Protein AF-A0A6N8HCN2-F1 (afdb_monomer)

Sequence (81 aa):
MKLKSSQLIKLNVRYAVHENELYFDVLEIKDLFPEKKFPPDKIKSLPIGGVFVNTIRAEDIEDMTDFDKTMVQFMKAKPDK

Structure (mmCIF, N/CA/C/O backbone):
data_AF-A0A6N8HCN2-F1
#
_entry.id   AF-A0A6N8HCN2-F1
#
loop_
_atom_site.group_PDB
_atom_site.id
_atom_site.type_symbol
_atom_site.label_atom_id
_atom_site.label_alt_id
_atom_site.label_comp_id
_atom_site.label_asym_id
_atom_site.label_entity_id
_atom_site.label_seq_id
_atom_site.pdbx_PDB_ins_code
_atom_site.Cartn_x
_atom_site.Cartn_y
_atom_site.Cartn_z
_atom_site.occupancy
_atom_site.B_iso_or_equiv
_atom_site.auth_seq_id
_atom_site.auth_comp_id
_atom_site.auth_asym_id
_atom_site.auth_atom_id
_atom_site.pdbx_PDB_model_num
ATOM 1 N N . MET A 1 1 ? -0.459 -1.680 15.087 1.00 68.81 1 MET A N 1
ATOM 2 C CA . MET A 1 1 ? 0.627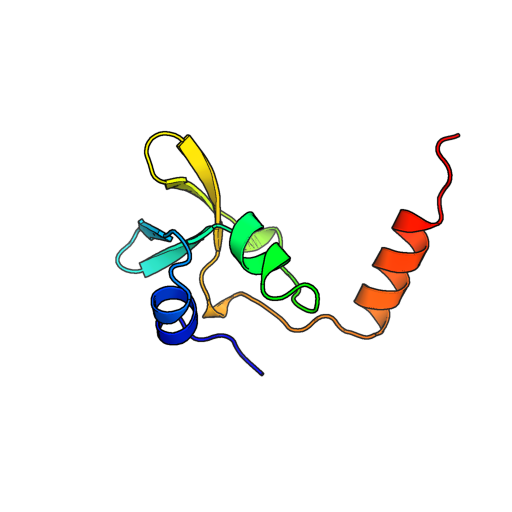 -2.660 14.812 1.00 68.81 1 MET A CA 1
ATOM 3 C C . MET A 1 1 ? 1.216 -2.357 13.443 1.00 68.81 1 MET A C 1
ATOM 5 O O . MET A 1 1 ? 0.456 -2.249 12.485 1.00 68.81 1 MET A O 1
ATOM 9 N N . LYS A 1 2 ? 2.545 -2.215 13.340 1.00 82.56 2 LYS A N 1
ATOM 10 C CA . LYS A 1 2 ? 3.218 -1.838 12.085 1.00 82.56 2 LYS A CA 1
ATOM 11 C C . LYS A 1 2 ? 3.208 -2.998 11.082 1.00 82.56 2 LYS A C 1
ATOM 13 O O . LYS A 1 2 ? 3.542 -4.125 11.456 1.00 82.56 2 LYS A O 1
ATOM 18 N N . LEU A 1 3 ? 2.818 -2.730 9.835 1.00 88.06 3 LEU A N 1
ATOM 19 C CA . LEU A 1 3 ? 2.858 -3.731 8.767 1.00 88.06 3 LEU A CA 1
ATOM 20 C C . LEU A 1 3 ? 4.312 -4.049 8.402 1.00 88.06 3 LEU A C 1
ATOM 22 O O . LEU A 1 3 ? 5.180 -3.179 8.410 1.00 88.06 3 LEU A O 1
ATOM 26 N N . LYS A 1 4 ? 4.583 -5.321 8.098 1.00 92.69 4 LYS A N 1
ATOM 27 C CA . LYS A 1 4 ? 5.903 -5.787 7.656 1.00 92.69 4 LYS A CA 1
ATOM 28 C C . LYS A 1 4 ? 5.849 -6.163 6.182 1.00 92.69 4 LYS A C 1
ATOM 30 O O . LYS A 1 4 ? 4.897 -6.813 5.756 1.00 92.69 4 LYS A O 1
ATOM 35 N N . SER A 1 5 ? 6.912 -5.872 5.435 1.00 93.25 5 SER A N 1
ATOM 36 C CA . SER A 1 5 ? 7.032 -6.254 4.019 1.00 93.25 5 SER A CA 1
ATOM 37 C C . SER A 1 5 ? 6.817 -7.756 3.807 1.00 93.25 5 SER A C 1
ATOM 39 O O . SER A 1 5 ? 6.124 -8.162 2.883 1.00 93.25 5 SER A O 1
ATOM 41 N N . SER A 1 6 ? 7.319 -8.595 4.720 1.00 94.00 6 SER A N 1
ATOM 42 C CA . SER A 1 6 ? 7.124 -10.050 4.668 1.00 94.00 6 SER A CA 1
ATOM 43 C C . SER A 1 6 ? 5.660 -10.487 4.782 1.00 94.00 6 SER A C 1
ATOM 45 O O . SER A 1 6 ? 5.298 -11.526 4.238 1.00 94.00 6 SER A O 1
ATOM 47 N N . GLN A 1 7 ? 4.811 -9.716 5.465 1.00 93.81 7 GLN A N 1
ATOM 48 C CA . GLN A 1 7 ? 3.376 -9.986 5.547 1.00 93.81 7 GLN A CA 1
ATOM 49 C C . GLN A 1 7 ? 2.681 -9.646 4.226 1.00 93.81 7 GLN A C 1
ATOM 51 O O . GLN A 1 7 ? 1.885 -10.444 3.747 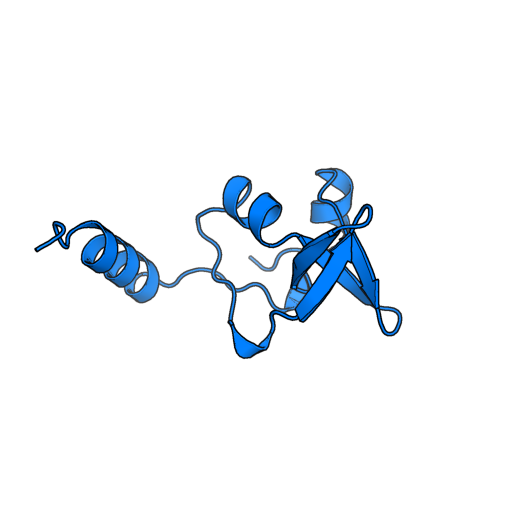1.00 93.81 7 GLN A O 1
ATOM 56 N N . LEU A 1 8 ? 3.024 -8.510 3.614 1.00 94.00 8 LEU A N 1
ATOM 57 C CA . LEU A 1 8 ? 2.460 -8.094 2.326 1.00 94.00 8 LEU A CA 1
ATOM 58 C C . LEU A 1 8 ? 2.861 -9.050 1.193 1.00 94.00 8 LEU A C 1
ATOM 60 O O . LEU A 1 8 ? 2.018 -9.426 0.386 1.00 94.00 8 LEU A O 1
ATOM 64 N N . ILE A 1 9 ? 4.108 -9.537 1.204 1.00 94.44 9 ILE A N 1
ATOM 65 C CA . ILE A 1 9 ? 4.576 -10.576 0.271 1.00 94.44 9 ILE A CA 1
ATOM 66 C C . ILE A 1 9 ? 3.773 -11.873 0.446 1.00 94.44 9 ILE A C 1
ATOM 68 O O . ILE A 1 9 ? 3.337 -12.462 -0.537 1.00 94.44 9 ILE A O 1
ATOM 72 N N . LYS A 1 10 ? 3.535 -12.319 1.689 1.00 95.00 10 L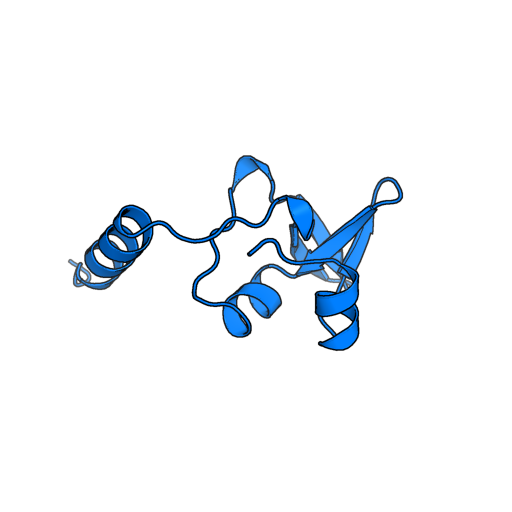YS A N 1
ATOM 73 C CA . LYS A 1 10 ? 2.729 -13.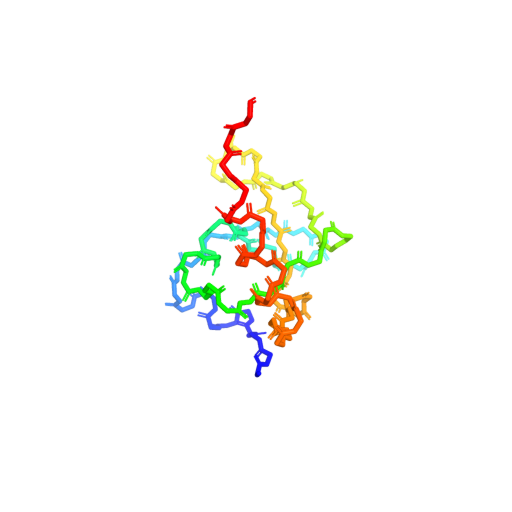526 1.962 1.00 95.00 10 LYS A CA 1
ATOM 74 C C . LYS A 1 10 ? 1.275 -13.393 1.508 1.00 95.00 10 LYS A C 1
ATOM 76 O O . LYS A 1 10 ? 0.665 -14.397 1.162 1.00 95.00 10 LYS A O 1
ATOM 81 N N . LEU A 1 11 ? 0.737 -12.176 1.524 1.00 94.44 11 LEU A N 1
ATOM 82 C CA . LEU A 1 11 ? -0.604 -11.850 1.032 1.00 94.44 11 LEU A CA 1
ATOM 83 C C . LEU A 1 11 ? -0.638 -11.598 -0.482 1.00 94.44 11 LEU A C 1
ATOM 85 O O . LEU A 1 11 ? -1.684 -11.235 -1.007 1.00 94.44 11 LEU A O 1
ATOM 89 N N . ASN A 1 12 ? 0.484 -11.812 -1.176 1.00 94.88 12 ASN A N 1
ATOM 90 C CA . ASN A 1 12 ? 0.622 -11.647 -2.618 1.00 94.88 12 ASN A CA 1
ATOM 91 C C . ASN A 1 12 ? 0.285 -10.228 -3.117 1.00 94.88 12 ASN A C 1
ATOM 93 O O . ASN A 1 12 ? -0.195 -10.062 -4.236 1.00 94.88 12 ASN A O 1
ATOM 97 N N . VAL A 1 13 ? 0.550 -9.210 -2.291 1.00 95.62 13 VAL A N 1
ATOM 98 C CA . VAL A 1 13 ? 0.414 -7.804 -2.691 1.00 95.62 13 VAL A CA 1
ATOM 99 C C . VAL A 1 13 ? 1.483 -7.481 -3.724 1.00 95.62 13 VAL A C 1
ATOM 101 O O . VAL A 1 13 ? 2.670 -7.752 -3.504 1.00 95.62 13 VAL A O 1
ATOM 104 N N . ARG A 1 14 ? 1.081 -6.876 -4.842 1.00 95.62 14 ARG A N 1
ATOM 105 C CA . ARG A 1 14 ? 2.020 -6.486 -5.893 1.00 95.62 14 ARG A CA 1
ATOM 106 C C . ARG A 1 14 ? 2.976 -5.404 -5.395 1.00 95.62 14 ARG A C 1
ATOM 108 O O . ARG A 1 14 ? 2.595 -4.495 -4.655 1.00 95.62 14 ARG A O 1
ATOM 115 N N . TYR A 1 15 ? 4.230 -5.489 -5.830 1.00 96.00 15 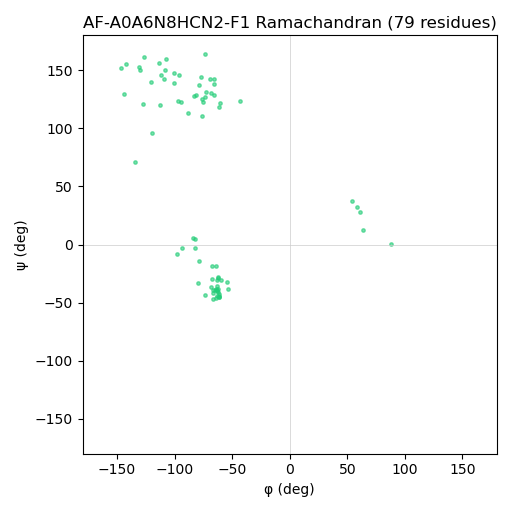TYR A N 1
ATOM 116 C CA . TYR A 1 15 ? 5.265 -4.537 -5.449 1.00 96.00 15 TYR A CA 1
ATOM 117 C C . TYR A 1 15 ? 6.220 -4.212 -6.599 1.00 96.00 15 TYR A C 1
ATOM 119 O O . TYR A 1 15 ? 6.421 -5.010 -7.514 1.00 96.00 15 TYR A O 1
ATOM 127 N N . ALA A 1 16 ? 6.829 -3.034 -6.516 1.00 95.38 16 ALA A N 1
ATOM 128 C CA . ALA A 1 16 ? 7.978 -2.610 -7.299 1.00 95.38 16 ALA A CA 1
ATOM 129 C C . ALA A 1 16 ? 9.221 -2.568 -6.401 1.00 95.38 16 ALA A C 1
ATOM 131 O O . ALA A 1 16 ? 9.130 -2.302 -5.200 1.00 95.38 16 ALA A O 1
ATOM 132 N N . VAL A 1 17 ? 10.390 -2.808 -6.994 1.00 94.75 17 VAL A N 1
ATOM 133 C CA . VAL A 1 17 ? 11.680 -2.575 -6.335 1.00 94.75 17 VAL A CA 1
ATOM 134 C C . VAL A 1 17 ? 12.190 -1.213 -6.785 1.00 94.75 17 VAL A C 1
ATOM 136 O O . VAL A 1 17 ? 12.326 -0.972 -7.984 1.00 94.75 17 VAL A O 1
ATOM 139 N N . HIS A 1 18 ? 12.471 -0.322 -5.842 1.00 93.75 18 HIS A N 1
ATOM 140 C CA . HIS A 1 18 ? 12.988 1.013 -6.123 1.00 93.75 18 HIS A CA 1
ATOM 141 C C . HIS A 1 18 ? 13.988 1.404 -5.038 1.00 93.75 18 HIS A C 1
ATOM 143 O O . HIS A 1 18 ? 13.692 1.259 -3.858 1.00 93.75 18 HIS A O 1
ATOM 149 N N . GLU A 1 19 ? 15.183 1.852 -5.438 1.00 93.12 19 GLU A N 1
ATOM 150 C CA . GLU A 1 19 ? 16.261 2.243 -4.510 1.00 93.12 19 GLU A CA 1
ATOM 151 C C . GLU A 1 19 ? 16.627 1.139 -3.488 1.00 93.12 19 GLU A C 1
ATOM 153 O O . GLU A 1 19 ? 16.927 1.417 -2.334 1.00 93.12 19 GLU A O 1
ATOM 158 N N . ASN A 1 20 ? 16.614 -0.131 -3.918 1.00 92.75 20 ASN A N 1
ATOM 159 C CA . ASN A 1 20 ? 16.799 -1.334 -3.083 1.00 92.75 20 ASN A CA 1
ATOM 160 C C . ASN A 1 20 ? 15.712 -1.576 -2.019 1.00 92.75 20 ASN A C 1
ATOM 162 O O . ASN A 1 20 ? 15.868 -2.460 -1.175 1.00 92.75 20 ASN A O 1
ATOM 166 N N . GLU A 1 21 ? 14.591 -0.862 -2.085 1.00 94.12 21 GLU A N 1
ATOM 167 C CA . GLU A 1 21 ? 13.450 -1.043 -1.195 1.00 94.12 21 GLU A CA 1
ATOM 168 C C . GLU A 1 21 ? 12.215 -1.567 -1.936 1.00 94.12 21 GLU A C 1
ATOM 170 O O . GLU A 1 21 ? 12.064 -1.413 -3.151 1.00 94.12 21 GLU A O 1
ATOM 175 N N . LEU A 1 22 ? 11.323 -2.217 -1.183 1.00 95.56 22 LEU A N 1
ATOM 176 C CA . LEU A 1 22 ? 10.061 -2.745 -1.696 1.00 95.56 22 LEU A CA 1
ATOM 177 C C . LEU A 1 22 ? 8.937 -1.734 -1.483 1.00 95.56 22 LEU A C 1
ATOM 179 O O . LEU A 1 22 ? 8.622 -1.364 -0.349 1.00 95.56 22 LEU A O 1
ATOM 183 N N . TYR A 1 23 ? 8.303 -1.358 -2.584 1.00 97.25 23 TYR A N 1
ATOM 184 C CA . TYR A 1 23 ? 7.156 -0.465 -2.627 1.00 97.25 23 TYR A CA 1
ATOM 185 C C . TYR A 1 23 ? 5.926 -1.242 -3.085 1.00 97.25 23 TYR A C 1
ATOM 187 O O . TYR A 1 23 ? 5.913 -1.791 -4.180 1.00 97.25 23 TYR A O 1
ATOM 195 N N . PHE A 1 24 ? 4.898 -1.295 -2.248 1.00 97.00 24 PHE A N 1
ATOM 196 C CA . PHE A 1 24 ? 3.702 -2.114 -2.441 1.00 97.00 24 PHE A CA 1
ATOM 197 C C . PHE A 1 24 ? 2.537 -1.274 -2.969 1.00 97.00 24 PHE A C 1
ATOM 199 O O . PHE A 1 24 ? 2.438 -0.096 -2.622 1.00 97.00 24 PHE A O 1
ATOM 206 N N . ASP A 1 25 ? 1.657 -1.868 -3.780 1.00 96.62 25 ASP A N 1
ATOM 207 C CA . ASP A 1 25 ? 0.471 -1.202 -4.339 1.00 96.62 25 ASP A CA 1
ATOM 208 C C . ASP A 1 25 ? -0.484 -0.733 -3.226 1.00 96.62 25 ASP A C 1
ATOM 210 O O . ASP A 1 25 ? -1.018 -1.526 -2.451 1.00 96.62 25 ASP A O 1
ATOM 214 N N . VAL A 1 26 ? -0.709 0.579 -3.146 1.00 95.75 26 VAL A N 1
ATOM 215 C CA . VAL A 1 26 ? -1.552 1.206 -2.121 1.00 95.75 26 VAL A CA 1
ATOM 216 C C . VAL A 1 26 ? -3.005 0.745 -2.218 1.00 95.75 26 VAL A C 1
ATOM 218 O O . VAL A 1 26 ? -3.657 0.633 -1.182 1.00 95.75 26 VAL A O 1
ATOM 221 N N . LEU A 1 27 ? -3.531 0.504 -3.424 1.00 94.50 27 LEU A N 1
ATOM 222 C CA . LEU A 1 27 ? -4.929 0.095 -3.591 1.00 94.50 27 LEU A CA 1
ATOM 223 C C . LEU A 1 27 ? -5.163 -1.295 -2.996 1.00 94.50 27 LEU A C 1
ATOM 225 O O . LEU A 1 27 ? -6.067 -1.464 -2.185 1.00 94.50 27 LEU A O 1
ATOM 229 N N . GLU A 1 28 ? -4.282 -2.249 -3.293 1.00 95.31 28 GLU A N 1
ATOM 230 C CA . GLU A 1 28 ? -4.389 -3.609 -2.751 1.00 95.31 28 GLU A CA 1
ATOM 231 C C . GLU A 1 28 ? -4.233 -3.641 -1.230 1.00 95.31 28 GLU A C 1
ATOM 233 O O . GLU A 1 28 ? -4.947 -4.365 -0.537 1.00 95.31 28 GLU A O 1
ATOM 238 N N . ILE A 1 29 ? -3.329 -2.824 -0.681 1.00 94.25 29 ILE A N 1
ATOM 239 C CA . ILE A 1 29 ? -3.170 -2.736 0.774 1.00 94.25 29 ILE A CA 1
ATOM 240 C C . ILE A 1 29 ? -4.416 -2.114 1.417 1.00 94.25 29 ILE A C 1
ATOM 242 O O . ILE A 1 29 ? -4.813 -2.566 2.486 1.00 94.25 29 ILE A O 1
ATOM 246 N N . LYS A 1 30 ? -5.040 -1.101 0.801 1.00 92.62 30 LYS A N 1
ATOM 247 C CA . LYS A 1 30 ? -6.280 -0.490 1.313 1.00 92.62 30 LYS A CA 1
ATOM 248 C C . LYS A 1 30 ? -7.437 -1.480 1.363 1.00 92.62 30 LYS A C 1
ATOM 250 O O . LYS A 1 30 ? -8.199 -1.448 2.325 1.00 92.62 30 LYS A O 1
ATOM 255 N N . ASP A 1 31 ? -7.543 -2.349 0.364 1.00 92.44 31 ASP A N 1
ATOM 256 C CA . ASP A 1 31 ? -8.583 -3.378 0.320 1.00 92.44 31 ASP A CA 1
ATOM 257 C C . ASP A 1 31 ? -8.372 -4.445 1.408 1.00 92.44 31 ASP A C 1
ATOM 259 O O . ASP A 1 31 ? -9.333 -4.907 2.021 1.00 92.44 31 ASP A O 1
ATOM 263 N N . LEU A 1 32 ? -7.114 -4.802 1.694 1.00 92.81 32 LEU A N 1
ATOM 264 C CA . LEU A 1 32 ? -6.760 -5.775 2.736 1.00 92.81 32 LEU A CA 1
ATOM 265 C C . LEU A 1 32 ? -6.775 -5.194 4.160 1.00 92.81 32 LEU A C 1
ATOM 267 O O . LEU A 1 32 ? -7.072 -5.916 5.110 1.00 92.81 32 LEU A O 1
ATOM 271 N N . PHE A 1 33 ? -6.422 -3.917 4.314 1.00 91.69 33 PHE A N 1
ATOM 272 C CA . PHE A 1 33 ? -6.264 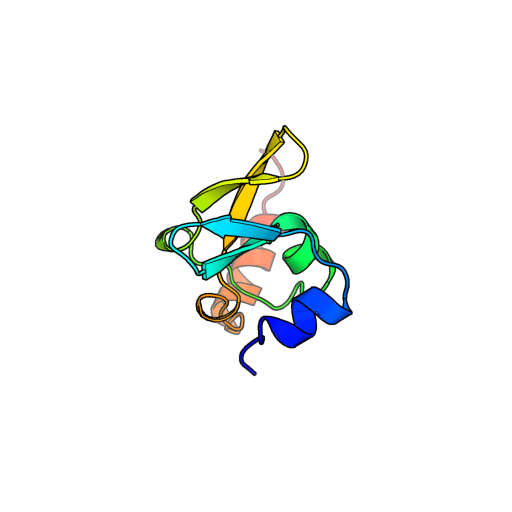-3.231 5.598 1.00 91.69 33 PHE A CA 1
ATOM 273 C C . PHE A 1 33 ? -6.946 -1.851 5.577 1.00 91.69 33 PHE A C 1
ATOM 275 O O . PHE A 1 33 ? -6.270 -0.813 5.567 1.00 91.69 33 PHE A O 1
ATOM 282 N N . PRO A 1 34 ? -8.288 -1.807 5.576 1.00 88.19 34 PRO A N 1
ATOM 283 C CA . PRO A 1 34 ? -9.051 -0.561 5.492 1.00 88.19 34 PRO A CA 1
ATOM 284 C C . PRO A 1 34 ? -8.849 0.372 6.697 1.00 88.19 34 PRO A C 1
ATOM 286 O O . PRO A 1 34 ? -9.131 1.564 6.610 1.00 88.19 34 PRO A O 1
ATOM 289 N N . GLU A 1 35 ? -8.355 -0.142 7.824 1.00 87.81 35 GLU A N 1
ATOM 290 C CA . GLU A 1 35 ? -8.037 0.615 9.038 1.00 87.81 35 GLU A CA 1
ATOM 291 C C . GLU A 1 35 ? -6.662 1.306 9.015 1.00 87.81 35 GLU A C 1
ATOM 293 O O . GLU A 1 35 ? -6.236 1.887 10.021 1.00 87.81 35 GLU A O 1
ATOM 298 N N . LYS A 1 36 ? -5.940 1.234 7.892 1.00 89.38 36 LYS A N 1
ATOM 299 C CA . LYS A 1 36 ? -4.612 1.832 7.735 1.00 89.38 36 LYS A CA 1
ATOM 300 C C . LYS A 1 36 ? -4.670 3.199 7.076 1.00 89.38 36 LYS A C 1
ATOM 302 O O . LYS A 1 36 ? -5.470 3.474 6.183 1.00 89.38 36 LYS A O 1
ATOM 307 N N . LYS A 1 37 ? -3.761 4.060 7.514 1.00 89.88 37 LYS A N 1
ATOM 308 C CA . LYS A 1 37 ? -3.527 5.388 6.970 1.00 89.88 37 LYS A CA 1
ATOM 309 C C . LYS A 1 37 ? -2.305 5.354 6.062 1.00 89.88 37 LYS A C 1
ATOM 311 O O . LYS A 1 37 ? -1.288 4.741 6.376 1.00 89.88 37 LYS A O 1
ATOM 316 N N . PHE A 1 38 ? -2.426 6.052 4.939 1.00 92.50 38 PHE A N 1
ATOM 317 C CA . PHE A 1 38 ? -1.407 6.135 3.899 1.00 92.50 38 PHE A CA 1
ATOM 318 C C . PHE A 1 38 ? -0.998 7.604 3.757 1.00 92.50 38 PHE A C 1
ATOM 320 O O . PHE A 1 38 ? -1.726 8.359 3.102 1.00 92.50 38 PHE A O 1
ATOM 327 N N . PRO A 1 39 ? 0.095 8.038 4.410 1.00 91.00 39 PRO A N 1
ATOM 328 C CA . PRO A 1 39 ? 0.559 9.419 4.347 1.00 91.00 39 PRO A CA 1
ATOM 329 C C . PRO A 1 39 ? 0.906 9.814 2.899 1.00 91.00 39 PRO A C 1
ATOM 331 O O . PRO A 1 39 ? 1.733 9.144 2.277 1.00 91.00 39 PRO A O 1
ATOM 334 N N . PRO A 1 40 ? 0.282 10.862 2.322 1.00 89.75 40 PRO A N 1
ATOM 335 C CA . PRO A 1 40 ? 0.495 11.228 0.920 1.00 89.75 40 PRO A CA 1
ATOM 336 C C . PRO A 1 40 ? 1.949 11.569 0.576 1.00 89.75 40 PRO A C 1
ATOM 338 O O . PRO A 1 40 ? 2.386 11.312 -0.539 1.00 89.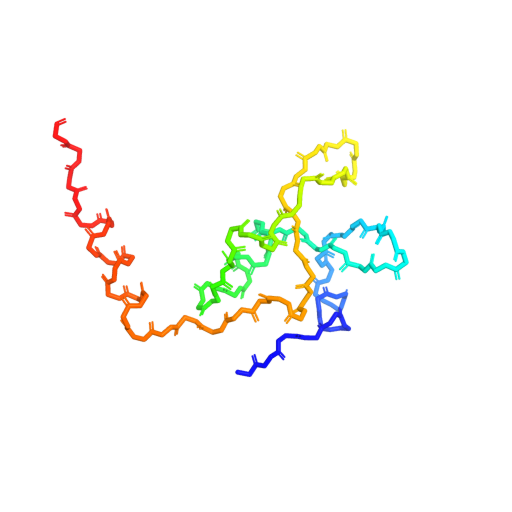75 40 PRO A O 1
ATOM 341 N N . ASP A 1 41 ? 2.707 12.102 1.536 1.00 92.69 41 ASP A N 1
ATOM 342 C CA . ASP A 1 41 ? 4.131 12.433 1.414 1.00 92.69 41 ASP A CA 1
ATOM 343 C C . ASP A 1 41 ? 5.038 11.198 1.275 1.00 92.69 41 ASP A C 1
ATOM 345 O O . ASP A 1 41 ? 6.170 11.309 0.807 1.00 92.69 41 ASP A O 1
ATOM 349 N N . LYS A 1 42 ? 4.540 10.015 1.653 1.00 93.12 42 LYS A N 1
ATOM 350 C CA . LYS A 1 42 ? 5.256 8.735 1.567 1.00 93.12 42 LYS A CA 1
ATOM 351 C C . LYS A 1 42 ? 4.887 7.915 0.333 1.00 93.12 42 LYS A C 1
ATOM 353 O O . LYS A 1 42 ? 5.520 6.893 0.066 1.00 93.12 42 LYS A O 1
ATOM 358 N N . ILE A 1 43 ? 3.867 8.338 -0.413 1.00 95.50 43 ILE A N 1
ATOM 359 C CA . ILE A 1 43 ? 3.396 7.635 -1.606 1.00 95.50 43 ILE A CA 1
ATOM 360 C C . ILE A 1 43 ? 4.258 8.036 -2.804 1.00 95.50 43 ILE A C 1
ATOM 362 O O . ILE A 1 43 ? 4.399 9.214 -3.124 1.00 95.50 43 ILE A O 1
ATOM 366 N N . LYS A 1 44 ? 4.793 7.036 -3.509 1.00 94.88 44 LYS A N 1
ATOM 367 C CA . LYS A 1 44 ? 5.488 7.202 -4.792 1.00 94.88 44 LYS A CA 1
ATOM 368 C C . LYS A 1 44 ? 4.664 6.577 -5.915 1.00 94.88 44 LYS A C 1
ATOM 370 O O . LYS A 1 44 ? 4.039 5.536 -5.721 1.00 94.88 44 LYS A O 1
ATOM 375 N N . SER A 1 45 ? 4.696 7.168 -7.107 1.00 96.56 45 SER A N 1
ATOM 376 C CA . SER A 1 45 ? 4.147 6.521 -8.303 1.00 96.56 45 SER A CA 1
ATOM 377 C C . SER A 1 45 ? 5.232 5.673 -8.958 1.00 96.56 45 SER A C 1
ATOM 379 O O . SER A 1 45 ? 6.231 6.214 -9.431 1.00 96.56 45 SER A O 1
ATOM 381 N N . LEU A 1 46 ? 5.064 4.350 -8.945 1.00 95.88 46 LEU A N 1
ATOM 382 C CA . LEU A 1 46 ? 6.038 3.402 -9.488 1.00 95.88 46 LEU A CA 1
ATOM 383 C C . LEU A 1 46 ? 5.358 2.406 -10.438 1.00 95.88 46 LEU A C 1
ATOM 385 O O . LEU A 1 46 ? 4.176 2.096 -10.264 1.00 95.88 46 LEU A O 1
ATOM 389 N N . PRO A 1 47 ? 6.081 1.901 -11.454 1.00 95.62 47 PRO A N 1
ATOM 390 C CA . PRO A 1 47 ? 5.527 0.944 -12.398 1.00 95.62 47 PRO A CA 1
ATOM 391 C C . PRO A 1 47 ? 5.431 -0.457 -11.777 1.00 95.62 47 PRO A C 1
ATOM 393 O O . PRO A 1 47 ? 6.432 -1.031 -11.349 1.00 95.62 47 PRO A O 1
ATOM 396 N N . ILE A 1 48 ? 4.231 -1.038 -11.794 1.00 92.94 48 ILE A N 1
ATOM 397 C CA . ILE A 1 48 ? 3.954 -2.430 -11.423 1.00 92.94 48 ILE A CA 1
ATOM 398 C C . ILE A 1 48 ? 3.184 -3.076 -12.578 1.00 92.94 48 ILE A C 1
ATOM 400 O O . ILE A 1 48 ? 2.115 -2.609 -12.964 1.00 92.94 48 ILE A O 1
ATOM 404 N N . GLY A 1 49 ? 3.722 -4.155 -13.157 1.00 86.25 49 GLY A N 1
ATOM 405 C CA . GLY A 1 49 ? 3.054 -4.874 -14.252 1.00 86.25 49 GLY A CA 1
ATOM 406 C C . GLY A 1 49 ? 2.813 -4.030 -15.513 1.00 86.25 49 GLY A C 1
ATOM 407 O O . GLY A 1 49 ? 1.853 -4.275 -16.234 1.00 86.25 49 GLY A O 1
ATOM 408 N N . GLY A 1 50 ? 3.654 -3.020 -15.766 1.00 89.19 50 GLY A N 1
ATOM 409 C CA . GLY A 1 50 ? 3.548 -2.137 -16.936 1.00 89.19 50 GLY A CA 1
ATOM 410 C C . GLY A 1 50 ? 2.647 -0.912 -16.753 1.00 89.19 50 GLY A C 1
ATOM 411 O O . GLY A 1 50 ? 2.541 -0.109 -17.676 1.00 89.19 50 GLY A O 1
ATOM 412 N N . VAL A 1 51 ? 2.038 -0.728 -15.577 1.00 92.88 51 VAL A N 1
ATOM 413 C CA . VAL A 1 51 ? 1.196 0.436 -15.263 1.00 92.88 51 VAL A CA 1
ATOM 414 C C . VAL A 1 51 ? 1.772 1.178 -14.060 1.00 92.88 51 VAL A C 1
ATOM 416 O O . VAL A 1 51 ? 2.233 0.556 -13.105 1.00 92.88 51 VAL A O 1
ATOM 419 N N . PHE A 1 52 ? 1.755 2.510 -14.099 1.00 94.75 52 PHE A N 1
ATOM 420 C CA . PHE A 1 52 ? 2.112 3.328 -12.943 1.00 94.75 52 PHE A CA 1
ATOM 421 C C . PHE A 1 52 ? 0.977 3.305 -11.925 1.00 94.75 52 PHE A C 1
ATOM 42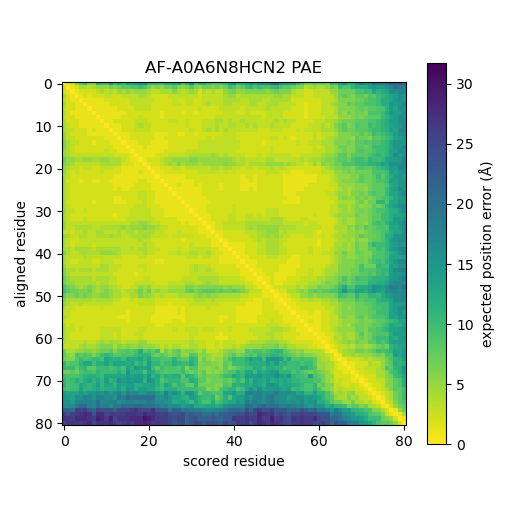3 O O . PHE A 1 52 ? -0.154 3.673 -12.237 1.00 94.75 52 PHE A O 1
ATOM 430 N N . VAL A 1 53 ? 1.292 2.885 -10.704 1.00 95.81 53 VAL A N 1
ATOM 431 C CA . VAL A 1 53 ? 0.343 2.830 -9.591 1.00 95.81 53 VAL A CA 1
ATOM 432 C C . VAL A 1 53 ? 0.904 3.575 -8.389 1.00 95.81 53 VAL A C 1
ATOM 434 O O . VAL A 1 53 ? 2.105 3.843 -8.300 1.00 95.81 53 VAL A O 1
ATOM 437 N N . ASN A 1 54 ? 0.025 3.944 -7.463 1.00 97.19 54 ASN A N 1
ATOM 438 C CA . ASN A 1 54 ? 0.440 4.526 -6.194 1.00 97.19 54 ASN A CA 1
ATOM 439 C C . ASN A 1 54 ? 1.026 3.428 -5.315 1.00 97.19 54 ASN A C 1
ATOM 441 O O . ASN A 1 54 ? 0.381 2.411 -5.074 1.00 97.19 54 ASN A O 1
ATOM 445 N N . THR A 1 55 ? 2.235 3.648 -4.821 1.00 96.94 55 THR A N 1
ATOM 446 C CA . THR A 1 55 ? 2.986 2.665 -4.046 1.00 96.94 55 THR A CA 1
ATOM 447 C C . THR A 1 55 ? 3.541 3.261 -2.762 1.00 96.94 55 THR A C 1
ATOM 449 O O . THR A 1 55 ? 3.782 4.466 -2.677 1.00 96.94 55 THR A O 1
ATOM 452 N N . ILE A 1 56 ? 3.740 2.422 -1.749 1.00 97.00 56 ILE A N 1
ATOM 453 C CA . ILE A 1 56 ? 4.242 2.830 -0.433 1.00 97.00 56 ILE A CA 1
ATOM 454 C C . ILE A 1 56 ? 5.108 1.726 0.178 1.00 97.00 56 ILE A C 1
ATOM 456 O O . ILE A 1 56 ? 4.902 0.540 -0.090 1.00 97.00 56 ILE A O 1
ATOM 460 N N . ARG A 1 57 ? 6.071 2.090 1.028 1.00 96.50 57 ARG A N 1
ATOM 461 C CA . ARG A 1 57 ? 6.823 1.102 1.810 1.00 96.50 57 ARG A CA 1
ATOM 462 C C . ARG A 1 57 ? 5.967 0.617 2.971 1.00 96.50 57 ARG A C 1
ATOM 464 O O . ARG A 1 57 ? 5.264 1.402 3.600 1.00 96.50 57 ARG A O 1
ATOM 471 N N . ALA A 1 58 ? 6.081 -0.664 3.318 1.00 93.81 58 ALA A N 1
ATOM 472 C CA . ALA A 1 58 ? 5.330 -1.240 4.438 1.00 93.81 58 ALA A CA 1
ATOM 473 C C . ALA A 1 58 ? 5.545 -0.468 5.753 1.00 93.81 58 ALA A C 1
ATOM 475 O O . ALA A 1 58 ? 4.645 -0.370 6.585 1.00 93.81 58 ALA A O 1
ATOM 476 N N . GLU A 1 59 ? 6.745 0.090 5.928 1.00 92.44 59 GLU A N 1
ATOM 477 C CA . GLU A 1 59 ? 7.123 0.813 7.132 1.00 92.44 59 GLU A CA 1
ATOM 478 C C . GLU A 1 59 ? 6.588 2.247 7.234 1.00 92.44 59 GLU A C 1
ATOM 480 O O . GLU A 1 59 ? 6.632 2.825 8.318 1.00 92.44 59 GLU A O 1
ATOM 485 N N . ASP A 1 60 ? 6.092 2.816 6.141 1.00 93.56 60 ASP A N 1
ATOM 486 C CA . ASP A 1 60 ? 5.513 4.162 6.124 1.00 93.56 60 ASP A CA 1
ATOM 487 C C . ASP A 1 60 ? 3.988 4.131 6.334 1.00 93.56 60 ASP A C 1
ATOM 489 O O . ASP A 1 60 ? 3.342 5.175 6.388 1.00 93.56 60 ASP A O 1
ATOM 493 N N . ILE A 1 61 ? 3.394 2.937 6.442 1.00 92.69 61 ILE A N 1
ATOM 494 C CA . ILE A 1 61 ? 1.960 2.766 6.674 1.00 92.69 61 ILE A CA 1
ATOM 495 C C . ILE A 1 61 ? 1.662 2.924 8.164 1.00 92.69 61 ILE A C 1
ATOM 497 O O . ILE A 1 61 ? 2.240 2.238 9.015 1.00 92.69 61 ILE A O 1
ATOM 501 N N . GLU A 1 62 ? 0.698 3.786 8.464 1.00 90.75 62 GLU A N 1
ATOM 502 C CA . GLU A 1 62 ? 0.296 4.133 9.823 1.00 90.75 62 GLU A CA 1
ATOM 503 C C . GLU A 1 62 ? -1.065 3.515 10.176 1.00 90.75 62 GLU A C 1
ATOM 505 O O . GLU A 1 62 ? -1.846 3.125 9.307 1.00 90.75 62 GLU A O 1
ATOM 510 N N . ASP A 1 63 ? -1.360 3.397 11.469 1.00 87.31 63 ASP A N 1
ATOM 511 C CA . ASP A 1 63 ? -2.705 3.045 11.935 1.00 87.31 63 ASP A CA 1
ATOM 512 C C . ASP A 1 63 ? -3.598 4.297 11.871 1.00 87.31 63 ASP A C 1
ATOM 514 O O . ASP A 1 63 ? -3.168 5.381 12.270 1.00 87.31 63 ASP A O 1
ATOM 518 N N . MET A 1 64 ? -4.843 4.178 11.393 1.00 84.25 64 MET A N 1
ATOM 519 C CA . MET A 1 64 ? -5.789 5.296 11.479 1.00 84.25 64 MET A CA 1
ATOM 520 C C . MET A 1 64 ? -6.122 5.599 12.941 1.00 84.25 64 MET A C 1
ATOM 522 O O . MET A 1 64 ? -6.563 4.722 13.690 1.00 84.25 64 MET A O 1
ATOM 526 N N . THR A 1 65 ? -5.987 6.864 13.330 1.00 83.31 65 THR A N 1
ATOM 527 C CA . THR A 1 65 ? -6.472 7.344 14.627 1.00 83.31 65 THR A CA 1
ATOM 528 C C . THR A 1 65 ? -7.999 7.450 14.622 1.00 83.31 65 THR A C 1
ATOM 530 O O . THR A 1 65 ? -8.637 7.474 13.566 1.00 83.31 65 THR A O 1
ATOM 533 N N . ASP A 1 66 ? -8.622 7.556 15.797 1.00 78.00 66 ASP A N 1
ATOM 534 C CA . ASP A 1 66 ? -10.075 7.760 15.877 1.00 78.00 66 ASP A CA 1
ATOM 535 C C . ASP A 1 66 ? -10.514 9.082 15.226 1.00 78.00 66 ASP A C 1
ATOM 537 O O . ASP A 1 66 ? -11.605 9.167 14.655 1.00 78.00 66 ASP A O 1
ATOM 541 N N . PHE A 1 67 ? -9.630 10.084 15.206 1.00 77.94 67 PHE A N 1
ATOM 542 C CA . PHE A 1 67 ? -9.832 11.313 14.443 1.00 77.94 67 PHE A CA 1
ATOM 543 C C . PHE A 1 67 ? -9.870 11.048 12.932 1.00 77.94 67 PHE A C 1
ATOM 545 O O . PHE A 1 67 ? -10.787 11.510 12.253 1.00 77.94 67 PHE A O 1
ATOM 552 N N . ASP A 1 68 ? -8.933 10.253 12.404 1.00 74.38 68 ASP A N 1
ATOM 553 C CA . ASP A 1 68 ? -8.908 9.899 10.979 1.00 74.38 68 ASP A CA 1
ATOM 554 C C . ASP A 1 68 ? -10.183 9.140 10.575 1.00 74.38 68 ASP A C 1
ATOM 556 O O . ASP A 1 68 ? -10.784 9.432 9.539 1.00 74.38 68 ASP A O 1
ATOM 560 N N . LYS A 1 69 ? -10.645 8.201 11.413 1.00 75.56 69 LYS A N 1
ATOM 561 C CA . LYS A 1 69 ? -11.899 7.461 11.177 1.00 75.56 69 LYS A CA 1
ATOM 562 C C . LYS A 1 69 ? -13.100 8.402 11.132 1.00 75.56 69 LYS A C 1
ATOM 564 O O . LYS A 1 69 ? -13.938 8.294 10.237 1.00 75.56 69 LYS A O 1
ATOM 569 N N . THR A 1 70 ? -13.154 9.345 12.071 1.00 76.75 70 THR A N 1
ATOM 570 C CA . THR A 1 70 ? -14.209 10.359 12.153 1.00 76.75 70 THR A CA 1
ATOM 571 C C . THR A 1 70 ? -14.211 11.235 10.899 1.00 76.75 70 THR A C 1
ATOM 573 O O . THR A 1 70 ? -15.254 11.428 10.280 1.00 76.75 70 THR A O 1
ATOM 576 N N . MET A 1 71 ? -13.043 11.692 10.439 1.00 75.00 71 MET A N 1
ATOM 577 C CA . MET A 1 71 ? -12.916 12.470 9.200 1.00 75.00 71 MET A CA 1
ATOM 578 C C . MET A 1 71 ? -13.360 11.701 7.955 1.00 75.00 71 MET A C 1
ATOM 580 O O . MET A 1 71 ? -14.065 12.265 7.120 1.00 75.00 71 MET A O 1
ATOM 584 N N . VAL A 1 72 ? -13.029 10.411 7.843 1.00 71.44 72 VAL A N 1
ATOM 585 C CA . VAL A 1 72 ? -13.514 9.570 6.736 1.00 71.44 72 VAL A CA 1
ATOM 586 C C . VAL A 1 72 ? -15.038 9.437 6.760 1.00 71.44 72 VAL A C 1
ATOM 588 O O . VAL A 1 72 ? -15.668 9.510 5.704 1.00 71.44 72 VAL A O 1
ATOM 591 N N . GLN A 1 73 ? -15.651 9.294 7.940 1.00 68.75 73 GLN A N 1
ATOM 592 C CA . GLN A 1 73 ? -17.112 9.294 8.073 1.00 68.75 73 GLN A CA 1
ATOM 593 C C . GLN A 1 73 ? -17.719 10.638 7.654 1.00 68.75 73 GLN A C 1
ATOM 595 O O . GLN A 1 73 ? -18.670 10.648 6.878 1.00 68.75 73 GLN A O 1
ATOM 600 N N . PHE A 1 74 ? -17.141 11.766 8.080 1.00 70.12 74 PHE A N 1
ATOM 601 C CA . PHE A 1 74 ? -17.597 13.100 7.671 1.00 70.12 74 PHE A CA 1
ATOM 602 C C . PHE A 1 74 ? -17.447 13.353 6.165 1.00 70.12 74 PHE A C 1
ATOM 604 O O . PHE A 1 74 ? -18.330 13.958 5.562 1.00 70.12 74 PHE A O 1
ATOM 611 N N . MET A 1 75 ? -16.359 12.892 5.541 1.00 67.88 75 MET A N 1
ATOM 612 C CA . MET A 1 75 ? -16.164 13.006 4.091 1.00 67.88 75 MET A CA 1
ATOM 613 C C . MET A 1 75 ? -17.163 12.150 3.310 1.00 67.88 75 MET A C 1
ATOM 615 O O . MET A 1 75 ? -17.718 12.632 2.329 1.00 67.88 75 MET A O 1
ATOM 619 N N . LYS A 1 76 ? -17.442 10.920 3.763 1.00 63.84 76 LYS A N 1
ATOM 620 C CA . LYS A 1 76 ? -18.477 10.055 3.170 1.00 63.84 76 LYS A CA 1
ATOM 621 C C . LYS A 1 76 ? -19.895 10.589 3.381 1.00 63.84 76 LYS A C 1
ATOM 623 O O . LYS A 1 76 ? -20.768 10.328 2.565 1.00 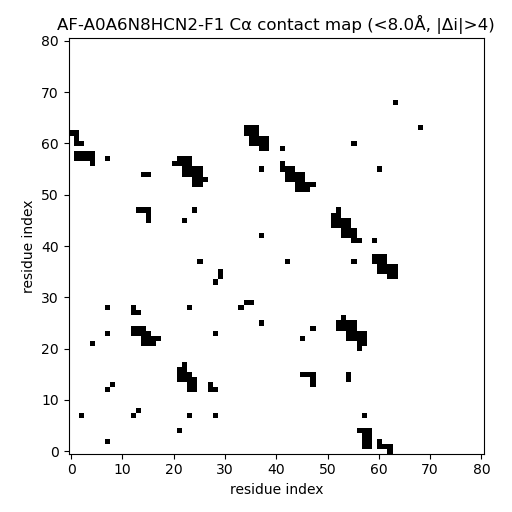63.84 76 LYS A O 1
ATOM 628 N N . ALA A 1 77 ? -20.128 11.308 4.478 1.00 63.09 77 ALA A N 1
ATOM 629 C CA . ALA A 1 77 ? -21.433 11.849 4.836 1.00 63.09 77 ALA A CA 1
ATOM 630 C C . ALA A 1 77 ? -21.771 13.175 4.140 1.00 63.09 77 ALA A C 1
ATOM 632 O O . ALA A 1 77 ? -22.875 13.673 4.346 1.00 63.09 77 ALA A O 1
ATOM 633 N N . LYS A 1 78 ? -20.871 13.762 3.337 1.00 51.28 78 LYS A N 1
ATOM 634 C CA . LYS A 1 78 ? -21.246 14.871 2.452 1.00 51.28 78 LYS A CA 1
ATOM 635 C C . LYS A 1 78 ? -22.006 14.293 1.254 1.00 51.28 78 LYS A C 1
ATOM 637 O O . LYS A 1 78 ? -21.377 13.619 0.442 1.00 51.28 78 LYS A O 1
ATOM 642 N N . PRO A 1 79 ? -23.322 14.537 1.125 1.00 51.94 79 PRO A N 1
ATOM 643 C CA . PRO A 1 79 ? -24.017 14.263 -0.121 1.00 51.94 79 PRO A CA 1
ATOM 644 C C . PRO A 1 79 ? -23.445 15.215 -1.173 1.00 51.94 79 PRO A C 1
ATOM 646 O O . PRO A 1 79 ? -23.212 16.390 -0.862 1.00 51.94 79 PRO A O 1
ATOM 649 N N . ASP A 1 80 ? -23.213 14.709 -2.383 1.00 51.94 80 ASP A N 1
ATOM 650 C CA . ASP A 1 80 ? -23.003 15.543 -3.565 1.00 51.94 80 ASP A CA 1
ATOM 651 C C . ASP A 1 80 ? -24.027 16.685 -3.555 1.00 51.94 80 ASP A C 1
ATOM 653 O O . ASP A 1 80 ? -25.232 16.457 -3.412 1.00 51.94 80 ASP A O 1
ATOM 657 N N . LYS A 1 81 ? -23.520 17.915 -3.603 1.00 46.81 81 LYS A N 1
ATOM 658 C CA . LYS A 1 81 ? -24.330 19.125 -3.671 1.00 46.81 81 LYS A CA 1
ATOM 659 C C . LYS A 1 81 ? -24.407 19.586 -5.113 1.00 46.81 81 LYS A C 1
ATOM 661 O O . LYS A 1 81 ? -23.339 19.573 -5.765 1.00 46.81 81 LYS A O 1
#

Mean predicted aligned error: 5.98 Å

Organism: NCBI:txid1038845

Foldseek 3Di:
DQFDPVVCVVVVFFWDQDPNATWGAPVVVCVVCVQKDDPPVQWDFDDTPNDTGTTGGSRRIHGDDPVNVVVVVVVVPDDDD

Radius of gyration: 13.91 Å; Cα contacts (8 Å, |Δi|>4): 112; chains: 1; bounding box: 41×33×33 Å

Nearest PDB structures (foldseek):
  8ie2-assembly1_E  TM=3.981E-01  e=7.985E+00  Lactiplantibacillus plantarum WCFS1
  8t7c-assembly1_A  TM=3.244E-01  e=6.239E+00  Homo sapiens

Secondary structure (DSSP, 8-state):
----HHHHHHTT--EEEETTEEEEEHHHHHHH-TTEE--GGG-EEEEETTEEEEEEEGGG-EEPPHHHHHHHHHHHT----

pLDDT: mean 87.5, std 12.04, range [46.81, 97.25]

Solvent-accessible surface area (backbone atoms only — not comparable to full-atom values): 4865 Å² total; per-residue (Å²): 132,80,53,48,60,72,56,43,53,75,69,66,52,58,60,32,81,54,98,94,38,66,28,32,41,45,67,63,47,42,74,77,40,72,64,52,34,76,53,72,93,60,50,42,80,45,62,48,97,88,40,76,40,56,20,31,40,38,81,65,44,40,74,51,48,73,66,52,53,50,50,53,52,54,60,68,66,55,72,91,126